Protein AF-A0A8S3FLD7-F1 (afdb_monomer_lite)

Organism: NCBI:txid392030

Structure (mmCIF, N/CA/C/O backbone):
data_AF-A0A8S3FLD7-F1
#
_entry.id   AF-A0A8S3FLD7-F1
#
loop_
_atom_site.group_PDB
_atom_site.id
_atom_site.type_symbol
_atom_site.label_atom_id
_atom_site.label_alt_id
_atom_site.label_comp_id
_atom_site.label_asym_id
_atom_site.label_entity_id
_atom_site.label_seq_id
_atom_site.pdbx_PDB_ins_code
_atom_site.Cartn_x
_atom_site.Cartn_y
_atom_site.Cartn_z
_atom_site.occupancy
_atom_site.B_iso_or_equiv
_atom_site.auth_seq_id
_atom_site.auth_comp_id
_atom_site.auth_asym_id
_atom_site.auth_atom_id
_atom_site.pdbx_PDB_model_num
ATOM 1 N N . MET A 1 1 ? 21.711 0.470 -13.600 1.00 83.75 1 MET A N 1
ATOM 2 C CA . MET A 1 1 ? 21.861 1.206 -12.320 1.00 83.75 1 MET A CA 1
ATOM 3 C C . MET A 1 1 ? 20.597 1.982 -11.942 1.00 83.75 1 MET A C 1
ATOM 5 O O . MET A 1 1 ? 20.071 1.710 -10.874 1.00 83.75 1 MET A O 1
ATOM 9 N N . LEU A 1 2 ? 20.084 2.918 -12.761 1.00 89.88 2 LEU A N 1
ATOM 10 C CA . LEU A 1 2 ? 18.838 3.647 -12.441 1.00 89.88 2 LEU A CA 1
ATOM 11 C C . LEU A 1 2 ? 17.586 2.752 -12.496 1.00 89.88 2 LEU A C 1
ATOM 13 O O . LEU A 1 2 ? 16.807 2.748 -11.549 1.00 89.88 2 LEU A O 1
ATOM 17 N N . GLU A 1 3 ? 17.418 1.981 -13.576 1.00 92.38 3 GLU A N 1
ATOM 18 C CA . GLU A 1 3 ? 16.302 1.032 -13.751 1.00 92.38 3 GLU A CA 1
ATOM 19 C C . GLU A 1 3 ? 16.219 0.052 -12.573 1.00 92.38 3 GLU A C 1
ATOM 21 O O . GLU A 1 3 ? 15.183 -0.035 -11.924 1.00 92.38 3 GLU A O 1
ATOM 26 N N . ASP A 1 4 ? 17.343 -0.573 -12.213 1.00 94.94 4 ASP A N 1
ATOM 27 C CA . ASP A 1 4 ? 17.418 -1.528 -11.098 1.00 94.94 4 ASP A CA 1
ATOM 28 C C . ASP A 1 4 ? 17.016 -0.893 -9.755 1.00 94.94 4 ASP A C 1
ATOM 30 O O . ASP A 1 4 ? 16.325 -1.504 -8.939 1.00 94.94 4 ASP A O 1
ATOM 34 N N . ARG A 1 5 ? 17.430 0.360 -9.513 1.00 95.38 5 ARG A N 1
ATOM 35 C CA . ARG A 1 5 ? 17.078 1.107 -8.295 1.00 95.38 5 ARG A CA 1
ATOM 36 C C . ARG A 1 5 ? 15.592 1.461 -8.263 1.00 95.38 5 ARG A C 1
ATOM 38 O O . ARG A 1 5 ? 14.969 1.340 -7.210 1.00 95.38 5 ARG A O 1
ATOM 45 N N . LEU A 1 6 ? 15.015 1.854 -9.398 1.00 95.44 6 LEU A N 1
ATOM 46 C CA . LEU A 1 6 ? 13.580 2.124 -9.517 1.00 95.44 6 LEU A CA 1
ATOM 47 C C . LEU A 1 6 ? 12.748 0.847 -9.368 1.00 95.44 6 LEU A C 1
ATOM 49 O O . LEU A 1 6 ? 11.708 0.867 -8.711 1.00 95.44 6 LEU A O 1
ATOM 53 N N . GLU A 1 7 ? 13.220 -0.280 -9.900 1.00 96.00 7 GLU A N 1
ATOM 54 C CA . GLU A 1 7 ? 12.567 -1.575 -9.723 1.00 96.00 7 GLU A CA 1
ATOM 55 C C . GLU A 1 7 ? 12.588 -2.005 -8.250 1.00 96.00 7 GLU A C 1
ATOM 57 O O . GLU A 1 7 ? 11.562 -2.422 -7.705 1.00 96.00 7 GLU A O 1
ATOM 62 N N . GLN A 1 8 ? 13.725 -1.834 -7.570 1.00 96.81 8 GLN A N 1
ATOM 63 C CA . GLN A 1 8 ? 13.837 -2.082 -6.134 1.00 96.81 8 GLN A CA 1
ATOM 64 C C . GLN A 1 8 ? 12.886 -1.184 -5.328 1.00 96.81 8 GLN A C 1
ATOM 66 O O . GLN A 1 8 ? 12.177 -1.675 -4.450 1.00 96.81 8 GLN A O 1
ATOM 71 N N . MET A 1 9 ? 12.807 0.108 -5.658 1.00 96.62 9 MET A N 1
ATOM 72 C CA . MET A 1 9 ? 11.874 1.045 -5.025 1.00 96.62 9 MET A CA 1
ATOM 73 C C . MET A 1 9 ? 10.411 0.634 -5.246 1.00 96.62 9 MET A C 1
ATOM 75 O O . MET A 1 9 ? 9.621 0.641 -4.301 1.00 96.62 9 MET A O 1
ATOM 79 N N . SER A 1 10 ? 10.051 0.217 -6.464 1.00 97.06 10 SER A N 1
ATOM 80 C CA . SER A 1 10 ? 8.706 -0.271 -6.786 1.00 97.06 10 SER A CA 1
ATOM 81 C C . SER A 1 10 ? 8.348 -1.524 -5.985 1.00 97.06 10 SER A C 1
ATOM 83 O O . SER A 1 10 ? 7.231 -1.624 -5.475 1.00 97.06 10 SER A O 1
ATOM 85 N N . LYS A 1 11 ? 9.288 -2.468 -5.834 1.00 97.38 11 LYS A N 1
ATOM 86 C CA . LYS A 1 11 ? 9.101 -3.682 -5.022 1.00 97.38 11 LYS A CA 1
ATOM 87 C C . LYS A 1 11 ? 8.881 -3.340 -3.549 1.00 97.38 11 LYS A C 1
ATOM 89 O O . LYS A 1 11 ? 7.919 -3.829 -2.958 1.00 97.38 11 LYS A O 1
ATOM 94 N N . SER A 1 12 ? 9.706 -2.460 -2.981 1.00 97.88 12 SER A N 1
ATOM 95 C CA . SER A 1 12 ? 9.559 -2.006 -1.592 1.00 97.88 12 SER A CA 1
ATOM 96 C C . SER A 1 12 ? 8.233 -1.278 -1.357 1.00 97.88 12 SER A C 1
ATOM 98 O O . SER A 1 12 ? 7.540 -1.570 -0.387 1.00 97.88 12 SER A O 1
ATOM 100 N N . CYS A 1 13 ? 7.827 -0.383 -2.264 1.00 98.12 13 CYS A N 1
ATOM 101 C CA . CYS A 1 13 ? 6.545 0.321 -2.177 1.00 98.12 13 CYS A CA 1
ATOM 102 C C . CYS A 1 13 ? 5.359 -0.657 -2.204 1.00 98.12 13 CYS A C 1
ATOM 104 O O . CYS A 1 13 ? 4.459 -0.575 -1.368 1.00 98.12 13 CYS A O 1
ATOM 106 N N . ASN A 1 14 ? 5.391 -1.638 -3.110 1.00 97.94 14 ASN A N 1
ATOM 107 C CA . ASN A 1 14 ? 4.368 -2.678 -3.184 1.00 97.94 14 ASN A CA 1
ATOM 108 C C . ASN A 1 14 ? 4.298 -3.521 -1.897 1.00 97.94 14 ASN A C 1
ATOM 110 O O . ASN A 1 14 ? 3.206 -3.828 -1.422 1.00 97.94 14 ASN A O 1
ATOM 114 N N . ALA A 1 15 ? 5.447 -3.862 -1.302 1.00 98.12 15 ALA A N 1
ATOM 115 C CA . ALA A 1 15 ? 5.496 -4.577 -0.028 1.00 98.12 15 ALA A CA 1
ATOM 116 C C . ALA A 1 15 ? 4.861 -3.766 1.113 1.00 98.12 15 ALA A C 1
ATOM 118 O O . ALA A 1 15 ? 4.030 -4.303 1.843 1.00 98.12 15 ALA A O 1
ATOM 119 N N . VAL A 1 16 ? 5.179 -2.469 1.219 1.00 97.81 16 VAL A N 1
ATOM 120 C CA . VAL A 1 16 ? 4.574 -1.558 2.209 1.00 97.81 16 VAL A CA 1
ATOM 121 C C . VAL A 1 16 ? 3.053 -1.515 2.066 1.00 97.81 16 VAL A C 1
ATOM 123 O O . VAL A 1 16 ? 2.348 -1.635 3.063 1.00 97.81 16 VAL A O 1
ATOM 126 N N . ILE A 1 17 ? 2.532 -1.405 0.839 1.00 98.19 17 ILE A N 1
ATOM 127 C CA . ILE A 1 17 ? 1.082 -1.388 0.587 1.00 98.19 17 ILE A CA 1
ATOM 128 C C . ILE A 1 17 ? 0.431 -2.706 1.014 1.00 98.19 17 ILE A C 1
ATOM 130 O O . ILE A 1 17 ? -0.622 -2.690 1.646 1.00 98.19 17 ILE A O 1
ATOM 134 N N . ASN A 1 18 ? 1.037 -3.848 0.683 1.00 97.56 18 ASN A N 1
ATOM 135 C CA . ASN A 1 18 ? 0.469 -5.154 1.020 1.00 97.56 18 ASN A CA 1
ATOM 136 C C . ASN A 1 18 ? 0.456 -5.397 2.532 1.00 97.56 18 ASN A C 1
ATOM 138 O O . ASN A 1 18 ? -0.571 -5.799 3.070 1.00 97.56 18 ASN A O 1
ATOM 142 N N . ILE A 1 19 ? 1.559 -5.086 3.220 1.00 98.19 19 ILE A N 1
ATOM 143 C CA . ILE A 1 19 ? 1.629 -5.148 4.686 1.00 98.19 19 ILE A CA 1
ATOM 144 C C . ILE A 1 19 ? 0.604 -4.188 5.299 1.00 98.19 19 ILE A C 1
ATOM 146 O O . ILE A 1 19 ? -0.115 -4.566 6.220 1.00 98.19 19 ILE A O 1
ATOM 150 N N . GLY A 1 20 ? 0.486 -2.977 4.752 1.00 97.94 20 GLY A N 1
ATOM 151 C CA . GLY A 1 20 ? -0.482 -1.975 5.183 1.00 97.94 20 GLY A CA 1
ATOM 152 C C . GLY A 1 20 ? -1.935 -2.430 5.058 1.00 97.94 20 GLY A C 1
ATOM 153 O O . GLY A 1 20 ? -2.722 -2.244 5.982 1.00 97.94 20 GLY A O 1
ATOM 154 N N . LYS A 1 21 ? -2.295 -3.096 3.956 1.00 97.25 21 LYS A N 1
ATOM 155 C CA . LYS A 1 21 ? -3.632 -3.687 3.774 1.00 97.25 21 LYS A CA 1
ATOM 156 C C . LYS A 1 21 ? -3.924 -4.760 4.820 1.00 97.25 21 LYS A C 1
ATOM 158 O O . LYS A 1 21 ? -4.999 -4.737 5.414 1.00 97.25 21 LYS A O 1
ATOM 163 N N . THR A 1 22 ? -2.973 -5.658 5.080 1.00 98.25 22 THR A N 1
ATOM 164 C CA . THR A 1 22 ? -3.108 -6.663 6.145 1.00 98.25 22 THR A CA 1
ATOM 165 C C . THR A 1 22 ? -3.248 -5.998 7.514 1.00 98.25 22 THR A C 1
ATOM 167 O O . THR A 1 22 ? -4.127 -6.367 8.285 1.00 98.25 22 THR A O 1
ATOM 170 N N . PHE A 1 23 ? -2.448 -4.968 7.799 1.00 98.12 23 PHE A N 1
ATOM 171 C CA . PHE A 1 23 ? -2.563 -4.186 9.029 1.00 98.12 23 PHE A CA 1
ATOM 172 C C . PHE A 1 23 ? -3.968 -3.591 9.193 1.00 98.12 23 PHE A C 1
ATOM 174 O O . PHE A 1 23 ? -4.568 -3.766 10.246 1.00 98.12 23 PHE A O 1
ATOM 181 N N . VAL A 1 24 ? -4.530 -2.957 8.157 1.00 98.19 24 VAL A N 1
ATOM 182 C CA . VAL A 1 24 ? -5.889 -2.386 8.203 1.00 98.19 24 VAL A CA 1
ATOM 183 C C . VAL A 1 24 ? -6.948 -3.458 8.485 1.00 98.19 24 VAL A C 1
ATOM 185 O O . VAL A 1 24 ? -7.883 -3.194 9.243 1.00 98.19 24 VAL A O 1
ATOM 188 N N . GLN A 1 25 ? -6.798 -4.663 7.924 1.00 98.00 25 GLN A N 1
ATOM 189 C CA . GLN A 1 25 ? -7.700 -5.793 8.181 1.00 98.00 25 GLN A CA 1
ATOM 190 C C . GLN A 1 25 ? -7.6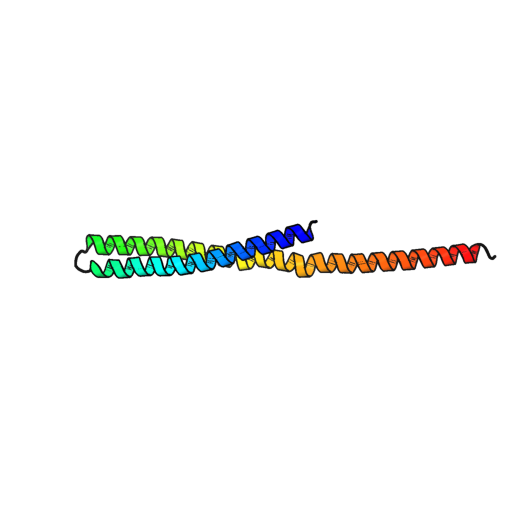17 -6.283 9.631 1.00 98.00 25 GLN A C 1
ATOM 192 O O . GLN A 1 25 ? -8.650 -6.486 10.269 1.00 98.00 25 GLN A O 1
ATOM 197 N N . GLU A 1 26 ? -6.411 -6.449 10.177 1.00 98.50 26 GLU A N 1
ATOM 198 C CA . GLU A 1 26 ? -6.233 -6.835 11.583 1.00 98.50 26 GLU A CA 1
ATOM 199 C C . GLU A 1 26 ? -6.719 -5.735 12.535 1.00 98.50 26 GLU A C 1
ATOM 201 O O . GLU A 1 26 ? -7.395 -6.017 13.525 1.00 98.50 26 GLU A O 1
ATOM 206 N N . PHE A 1 27 ? -6.483 -4.469 12.190 1.00 98.00 27 PHE A N 1
ATOM 207 C CA . PHE A 1 27 ? -6.986 -3.324 12.942 1.00 98.00 27 PHE A CA 1
ATOM 208 C C . PHE A 1 27 ? -8.522 -3.284 12.958 1.00 98.00 27 PHE A C 1
ATOM 210 O O . PHE A 1 27 ? -9.121 -2.958 13.980 1.00 98.00 27 PHE A O 1
ATOM 217 N N . GLN A 1 28 ? -9.179 -3.698 11.866 1.00 97.81 28 GLN A N 1
ATOM 218 C CA . GLN A 1 28 ? -10.638 -3.839 11.817 1.00 97.81 28 GLN A CA 1
ATOM 219 C C . GLN A 1 28 ? -11.150 -4.889 12.805 1.00 97.81 28 GLN A C 1
ATOM 221 O O . GLN A 1 28 ? -12.160 -4.682 13.476 1.00 97.81 28 GLN A O 1
ATOM 226 N N . LYS A 1 29 ? -10.464 -6.036 12.888 1.00 98.31 29 LYS A N 1
ATOM 227 C CA . LYS A 1 29 ? -10.816 -7.103 13.835 1.00 98.31 29 LYS A CA 1
ATOM 228 C C . LYS A 1 29 ? -10.628 -6.630 15.273 1.00 98.31 29 LYS A C 1
ATOM 230 O O . LYS A 1 29 ? -11.487 -6.886 16.111 1.00 98.31 29 LYS A O 1
ATOM 235 N N . PHE A 1 30 ? -9.549 -5.896 15.538 1.00 98.00 30 PHE A N 1
ATOM 236 C CA . PHE A 1 30 ? -9.317 -5.273 16.836 1.00 98.00 30 PHE A CA 1
ATOM 237 C C . PHE A 1 30 ? -10.439 -4.291 17.203 1.00 98.00 30 PHE A C 1
ATOM 239 O O . PHE A 1 30 ? -11.029 -4.423 18.273 1.00 98.00 30 PHE A O 1
ATOM 246 N N . LEU A 1 31 ? -10.819 -3.385 16.298 1.00 98.25 31 LEU A N 1
ATOM 247 C CA . LEU A 1 31 ? -11.958 -2.479 16.488 1.00 98.25 31 LEU A CA 1
ATOM 248 C C . LEU A 1 31 ? -13.251 -3.221 16.816 1.00 98.25 31 LEU A C 1
ATOM 250 O O . LEU A 1 31 ? -13.952 -2.862 17.759 1.00 98.25 31 LEU A O 1
ATOM 254 N N . LYS A 1 32 ? -13.543 -4.293 16.074 1.00 98.00 32 LYS A N 1
ATOM 255 C CA . LYS A 1 32 ? -14.704 -5.137 16.354 1.00 98.00 32 LYS A CA 1
ATOM 256 C C . LYS A 1 32 ? -14.654 -5.711 17.771 1.00 98.00 32 LYS A C 1
ATOM 258 O O . LYS A 1 32 ? -15.655 -5.639 18.471 1.00 98.00 32 LYS A O 1
ATOM 263 N N . SER A 1 33 ? -13.494 -6.188 18.223 1.00 98.38 33 SER A N 1
ATOM 264 C CA . SER A 1 33 ? -13.346 -6.720 19.583 1.00 98.38 33 SER A CA 1
ATOM 265 C C . SER A 1 33 ? -13.609 -5.673 20.673 1.00 98.38 33 SER A C 1
ATOM 267 O O . SER A 1 33 ? -14.174 -6.008 21.709 1.00 98.38 33 SER A O 1
ATOM 269 N N . ILE A 1 34 ? -13.276 -4.397 20.431 1.00 97.88 34 ILE A N 1
ATOM 270 C CA . ILE A 1 34 ? -13.605 -3.301 21.357 1.00 97.88 34 ILE A CA 1
ATOM 271 C C . ILE A 1 34 ? -15.121 -3.155 21.476 1.00 97.88 34 ILE A C 1
ATOM 273 O O . ILE A 1 34 ? -15.638 -3.024 22.584 1.00 97.88 34 ILE A O 1
ATOM 277 N N . TYR A 1 35 ? -15.835 -3.199 20.349 1.00 98.00 35 TYR A N 1
ATOM 278 C CA . TYR A 1 35 ? -17.292 -3.130 20.355 1.00 98.00 35 TYR A CA 1
ATOM 279 C C . TYR A 1 35 ? -17.926 -4.367 20.995 1.00 98.00 35 TYR A C 1
ATOM 281 O O . TYR A 1 35 ? -18.842 -4.211 21.792 1.00 98.00 35 TYR A O 1
ATOM 289 N N . ASP A 1 36 ? -17.402 -5.566 20.740 1.00 98.19 36 ASP A N 1
ATOM 290 C CA . ASP A 1 36 ? -17.888 -6.792 21.381 1.00 98.19 36 ASP A CA 1
ATOM 291 C C . ASP A 1 36 ? -17.714 -6.725 22.915 1.00 98.19 36 ASP A C 1
ATOM 293 O O . ASP A 1 36 ? -18.626 -7.075 23.661 1.00 98.19 36 ASP A O 1
ATOM 297 N N . VAL A 1 37 ? -16.576 -6.210 23.405 1.00 98.00 37 VAL A N 1
ATOM 298 C CA . VAL A 1 37 ? -16.342 -5.988 24.845 1.00 98.00 37 VAL A CA 1
ATOM 299 C C . VAL A 1 37 ? -17.258 -4.901 25.397 1.00 98.00 37 VAL A C 1
ATOM 301 O O . VAL A 1 37 ? -17.784 -5.063 26.495 1.00 98.00 37 VAL A O 1
ATOM 304 N N . ARG A 1 38 ? -17.486 -3.812 24.654 1.00 98.00 38 ARG A N 1
ATOM 305 C CA . ARG A 1 38 ? -18.406 -2.736 25.051 1.00 98.00 38 ARG A CA 1
ATOM 306 C C . ARG A 1 38 ? -19.791 -3.281 25.392 1.00 98.00 38 ARG A C 1
ATOM 308 O O . ARG A 1 38 ? -20.355 -2.870 26.403 1.00 98.00 38 ARG A O 1
ATOM 315 N N . GLU A 1 39 ? -20.317 -4.209 24.594 1.00 97.88 39 GLU A N 1
ATOM 316 C CA . GLU A 1 39 ? -21.644 -4.795 24.824 1.00 97.88 39 GLU A CA 1
ATOM 317 C C . GLU A 1 39 ? -21.750 -5.542 26.165 1.00 97.88 39 GLU A C 1
ATOM 319 O O . GLU A 1 39 ? -22.824 -5.577 26.764 1.00 97.88 39 GLU A O 1
ATOM 324 N N . LEU A 1 40 ? -20.640 -6.065 26.702 1.00 98.00 40 LEU A N 1
ATOM 325 C CA . LEU A 1 40 ? -20.616 -6.697 28.030 1.00 98.00 40 LEU A CA 1
ATOM 326 C C . LEU A 1 40 ? -20.879 -5.699 29.170 1.00 98.00 40 LEU A C 1
ATOM 328 O O . LEU A 1 40 ? -21.252 -6.104 30.269 1.00 98.00 40 LEU A O 1
ATOM 332 N N . PHE A 1 41 ? -20.715 -4.401 28.908 1.00 97.44 41 PHE A N 1
ATOM 333 C CA . PHE A 1 41 ? -20.922 -3.316 29.864 1.00 97.44 41 PHE A CA 1
ATOM 334 C C . PHE A 1 41 ? -22.219 -2.543 29.606 1.00 97.44 41 PHE A C 1
ATOM 336 O O . PHE A 1 41 ? -22.346 -1.412 30.058 1.00 97.44 41 PHE A O 1
ATOM 343 N N . ALA A 1 42 ? -23.210 -3.121 28.918 1.00 95.69 42 ALA A N 1
ATOM 344 C CA . ALA A 1 42 ? -24.470 -2.432 28.606 1.00 95.69 42 ALA A CA 1
ATOM 345 C C . ALA A 1 42 ? -25.202 -1.844 29.836 1.00 95.69 42 ALA A C 1
ATOM 347 O O . ALA A 1 42 ? -25.932 -0.865 29.705 1.00 95.69 42 ALA A O 1
ATOM 348 N N . SER A 1 43 ? -25.007 -2.416 31.031 1.00 97.44 43 SER A N 1
ATOM 349 C CA . SER A 1 43 ? -25.567 -1.901 32.294 1.00 97.44 43 SER A CA 1
ATOM 350 C C . SER A 1 43 ? -24.662 -0.902 33.034 1.00 97.44 43 SER A C 1
ATOM 352 O O . SER A 1 43 ? -25.122 -0.265 33.978 1.00 97.44 43 SER A O 1
ATOM 354 N N . ASP A 1 44 ? -23.399 -0.754 32.626 1.00 98.00 44 ASP A N 1
ATOM 355 C CA . ASP A 1 44 ? -22.448 0.234 33.147 1.00 98.00 44 ASP A CA 1
ATOM 356 C C . ASP A 1 44 ? -22.248 1.342 32.106 1.00 98.00 44 ASP A C 1
ATOM 358 O O . ASP A 1 44 ? -21.399 1.270 31.214 1.00 98.00 44 ASP A O 1
ATOM 362 N N . GLU A 1 45 ? -23.053 2.395 32.234 1.00 97.31 45 GLU A N 1
ATOM 363 C CA . GLU A 1 45 ? -23.099 3.506 31.285 1.00 97.31 45 GLU A CA 1
ATOM 364 C C . GLU A 1 45 ? -21.740 4.206 31.102 1.00 97.31 45 GLU A C 1
ATOM 366 O O . GLU A 1 45 ? -21.405 4.630 29.991 1.00 97.31 45 GLU A O 1
ATOM 371 N N . VAL A 1 46 ? -20.942 4.325 32.169 1.00 98.06 46 VAL A N 1
ATOM 372 C CA . VAL A 1 46 ? -19.648 5.022 32.124 1.00 98.06 46 VAL A CA 1
ATOM 373 C C . VAL A 1 46 ? -18.644 4.206 31.318 1.00 98.06 46 VAL A C 1
ATOM 375 O O . VAL A 1 46 ? -17.992 4.742 30.412 1.00 98.06 46 VAL A O 1
ATOM 378 N N . THR A 1 47 ? -18.547 2.907 31.602 1.00 97.62 47 THR A N 1
ATOM 379 C CA . THR A 1 47 ? -17.636 2.013 30.879 1.00 97.62 47 THR A CA 1
ATOM 380 C C . THR A 1 47 ? -18.077 1.832 29.428 1.00 97.62 47 THR A C 1
ATOM 382 O O . THR A 1 47 ? -17.251 1.949 28.518 1.00 97.62 47 THR A O 1
ATOM 385 N N . PHE A 1 48 ? -19.381 1.657 29.185 1.00 98.38 48 PHE A N 1
ATOM 386 C CA . PHE A 1 48 ? -19.945 1.540 27.840 1.00 98.38 48 PHE A CA 1
ATOM 387 C C . PHE A 1 48 ? -19.603 2.753 26.965 1.00 98.38 48 PHE A C 1
ATOM 389 O O . PHE A 1 48 ? -19.066 2.602 25.864 1.00 98.38 48 PHE A O 1
ATOM 396 N N . LYS A 1 49 ? -19.864 3.974 27.457 1.00 98.06 49 LYS A N 1
ATOM 397 C CA . LYS A 1 49 ? -19.574 5.210 26.710 1.00 98.06 49 LYS A CA 1
ATOM 398 C C . LYS A 1 49 ? -18.079 5.407 26.472 1.00 98.06 49 LYS A C 1
ATOM 400 O O . LYS A 1 49 ? -17.693 5.866 25.398 1.00 98.06 49 LYS A O 1
ATOM 405 N N . SER A 1 50 ? -17.237 5.043 27.437 1.00 97.88 50 SER A N 1
ATOM 406 C CA . SER A 1 50 ? -15.779 5.148 27.296 1.00 97.88 50 SER A CA 1
ATOM 407 C C . SER A 1 50 ? -15.252 4.230 26.188 1.00 97.88 50 SER A C 1
ATOM 409 O O . SER A 1 50 ? -14.505 4.680 25.319 1.00 97.88 50 SER A O 1
ATOM 411 N N . LEU A 1 51 ? -15.702 2.971 26.156 1.00 98.06 51 LEU A N 1
ATOM 412 C CA . LEU A 1 51 ? -15.339 2.012 25.107 1.00 98.06 51 LEU A CA 1
ATOM 413 C C . LEU A 1 51 ? -15.912 2.395 23.735 1.00 98.06 51 LEU A C 1
ATOM 415 O O . LEU A 1 51 ? -15.217 2.251 22.730 1.00 98.06 51 LEU A O 1
ATOM 419 N N . ALA A 1 52 ? -17.138 2.930 23.679 1.00 97.69 52 ALA A N 1
ATOM 420 C CA . ALA A 1 52 ? -17.708 3.462 22.439 1.00 97.69 52 ALA A CA 1
ATOM 421 C C . ALA A 1 52 ? -16.818 4.561 21.845 1.00 97.69 52 ALA A C 1
ATOM 423 O O . ALA A 1 52 ? -16.443 4.486 20.676 1.00 97.69 52 ALA A O 1
ATOM 424 N N . LYS A 1 53 ? -16.410 5.518 22.683 1.00 98.12 53 LYS A N 1
ATOM 425 C CA . LYS A 1 53 ? -15.551 6.636 22.292 1.00 98.12 53 LYS A CA 1
ATOM 426 C C . LYS A 1 53 ? -14.154 6.179 21.860 1.00 98.12 53 LYS A C 1
ATOM 428 O O . LYS A 1 53 ? -13.598 6.716 20.907 1.00 98.12 53 LYS A O 1
ATOM 433 N N . PHE A 1 54 ? -13.589 5.158 22.510 1.00 96.69 54 PHE A N 1
ATOM 434 C CA . PHE A 1 54 ? -12.350 4.527 22.040 1.00 96.69 54 PHE A CA 1
ATOM 435 C C . PHE A 1 54 ? -12.513 3.895 20.656 1.00 96.69 54 PHE A C 1
ATOM 437 O O . PHE A 1 54 ? -11.658 4.102 19.796 1.00 9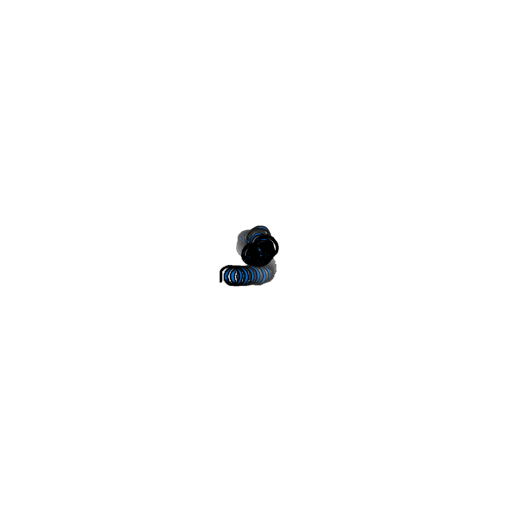6.69 54 PHE A O 1
ATOM 444 N N . GLY A 1 55 ? -13.608 3.166 20.425 1.00 98.06 55 GLY A N 1
ATOM 445 C CA . GLY A 1 55 ? -13.921 2.588 19.119 1.00 98.06 55 GLY A CA 1
ATOM 446 C C . GLY A 1 55 ? -14.056 3.650 18.025 1.00 98.06 55 GLY A C 1
ATOM 447 O O . GLY A 1 55 ? -13.479 3.487 16.955 1.00 98.06 55 GLY A O 1
ATOM 448 N N . GLU A 1 56 ? -14.741 4.761 18.309 1.00 98.12 56 GLU A N 1
ATOM 449 C CA . GLU A 1 56 ? -14.882 5.898 17.386 1.00 98.12 56 GLU A CA 1
ATOM 450 C C . GLU A 1 56 ? -13.519 6.477 16.980 1.00 98.12 56 GLU A C 1
ATOM 452 O O . GLU A 1 56 ? -13.199 6.512 15.790 1.00 98.12 56 GLU A O 1
ATOM 457 N N . TYR A 1 57 ? -12.665 6.831 17.949 1.00 98.00 57 TYR A N 1
ATOM 458 C CA . TYR A 1 57 ? -11.331 7.369 17.657 1.00 98.00 57 TYR A CA 1
ATOM 459 C C . TYR A 1 57 ? -10.458 6.401 16.861 1.00 98.00 57 TYR A C 1
ATOM 461 O O . TYR A 1 57 ? -9.759 6.790 15.924 1.00 98.00 57 TYR A O 1
ATOM 469 N N . LEU A 1 58 ? -10.483 5.120 17.220 1.00 97.81 58 LEU A N 1
ATOM 470 C CA . LEU A 1 58 ? -9.701 4.114 16.514 1.00 97.81 58 LEU A CA 1
ATOM 471 C C . LEU A 1 58 ? -10.267 3.855 15.108 1.00 97.81 58 LEU A C 1
ATOM 473 O O . LEU A 1 58 ? -9.495 3.597 14.187 1.00 97.81 58 LEU A O 1
ATOM 477 N N . SER A 1 59 ? -11.580 3.979 14.905 1.00 98.06 59 SER A N 1
ATOM 478 C CA . SER A 1 59 ? -12.205 3.864 13.584 1.00 98.06 59 SER A CA 1
ATOM 479 C C . SER A 1 59 ? -11.750 4.990 12.655 1.00 98.06 59 SER A C 1
ATOM 481 O O . SER A 1 59 ? -11.460 4.741 11.483 1.00 98.06 59 SER A O 1
ATOM 483 N N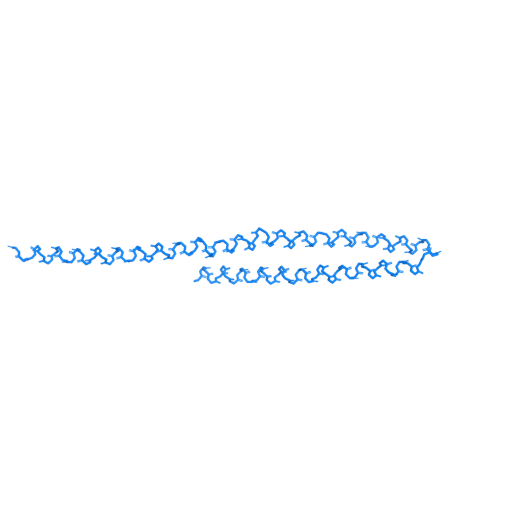 . GLU A 1 60 ? -11.618 6.217 13.166 1.00 98.06 60 GLU A N 1
ATOM 484 C CA . GLU A 1 60 ? -11.043 7.336 12.408 1.00 98.06 60 GLU A CA 1
ATOM 485 C C . GLU A 1 60 ? -9.582 7.061 12.026 1.00 98.06 60 GLU A C 1
ATOM 487 O O . GLU A 1 60 ? -9.195 7.218 10.866 1.00 98.06 60 GLU A O 1
ATOM 492 N N . ILE A 1 61 ? -8.776 6.566 12.971 1.00 97.88 61 ILE A N 1
ATOM 493 C CA . ILE A 1 61 ? -7.376 6.192 12.721 1.00 97.88 61 ILE A CA 1
ATOM 494 C C . ILE A 1 61 ? -7.278 5.095 11.651 1.00 97.88 61 ILE A C 1
ATOM 496 O O . ILE A 1 61 ? -6.445 5.180 10.745 1.00 97.88 61 ILE A O 1
ATOM 500 N N . GLN A 1 62 ? -8.141 4.080 11.710 1.00 97.81 62 GLN A N 1
ATOM 501 C CA . GLN A 1 62 ? -8.183 3.024 10.703 1.00 97.81 62 GLN A CA 1
ATOM 502 C C . GLN A 1 62 ? -8.493 3.587 9.310 1.00 97.81 62 GLN A C 1
ATOM 504 O O . GLN A 1 62 ? -7.840 3.209 8.332 1.00 97.81 62 GLN A O 1
ATOM 509 N N . ALA A 1 63 ? -9.459 4.505 9.213 1.00 97.81 63 ALA A N 1
ATOM 510 C CA . ALA A 1 63 ? -9.821 5.149 7.955 1.00 97.81 63 ALA A CA 1
ATOM 511 C C . ALA A 1 63 ? -8.648 5.955 7.368 1.00 97.81 63 ALA A C 1
ATOM 513 O O . ALA A 1 63 ? -8.395 5.880 6.162 1.00 97.81 63 ALA A O 1
ATOM 514 N N . LEU A 1 64 ? -7.879 6.652 8.215 1.00 98.31 64 LEU A N 1
ATOM 515 C CA . LEU A 1 64 ? -6.662 7.357 7.800 1.00 98.31 64 LEU A CA 1
ATOM 516 C C . LEU A 1 64 ? -5.618 6.398 7.216 1.00 98.31 64 LEU A C 1
ATOM 518 O O . LEU A 1 64 ? -5.092 6.660 6.134 1.00 98.31 64 LEU A O 1
ATOM 522 N N . PHE A 1 65 ? -5.351 5.266 7.877 1.00 98.00 65 PHE A N 1
ATOM 523 C CA . PHE A 1 65 ? -4.426 4.259 7.348 1.00 98.00 65 PHE A CA 1
ATOM 524 C C . PHE A 1 65 ? -4.916 3.650 6.033 1.00 98.00 65 PHE A C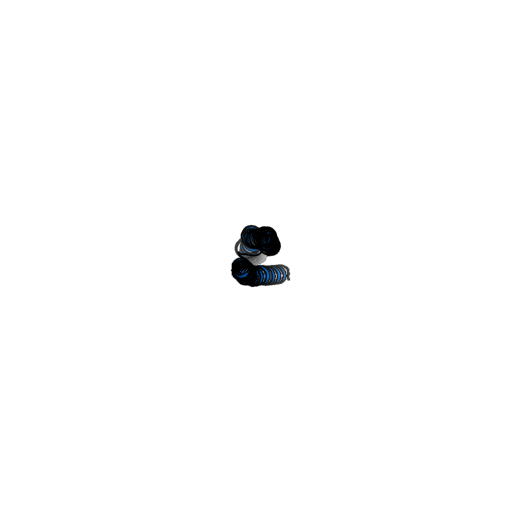 1
ATOM 526 O O . PHE A 1 65 ? -4.131 3.504 5.095 1.00 98.00 65 PHE A O 1
ATOM 533 N N . SER A 1 66 ? -6.208 3.334 5.931 1.00 97.81 66 SER A N 1
ATOM 534 C CA . SER A 1 66 ? -6.794 2.802 4.697 1.00 97.81 66 SER A CA 1
ATOM 535 C C . SER A 1 66 ? -6.609 3.775 3.528 1.00 97.81 66 SER A C 1
ATOM 537 O O . SER A 1 66 ? -6.106 3.385 2.473 1.00 97.81 66 SER A O 1
ATOM 539 N N . SER A 1 67 ? -6.932 5.055 3.741 1.00 97.94 67 SER A N 1
ATOM 540 C CA . SER A 1 67 ? -6.760 6.113 2.739 1.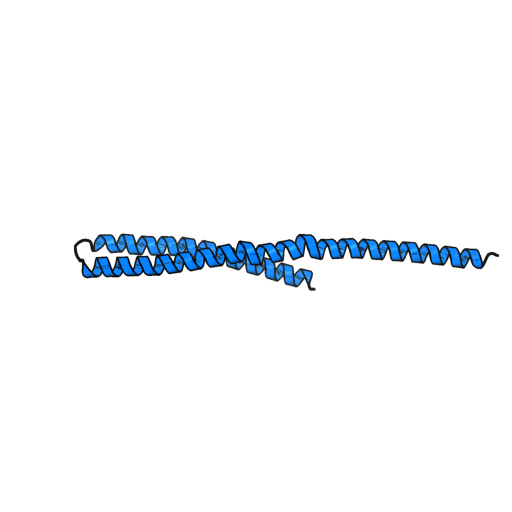00 97.94 67 SER A CA 1
ATOM 541 C C . SER A 1 67 ? -5.290 6.313 2.364 1.00 97.94 67 SER A C 1
ATOM 543 O O . SER A 1 67 ? -4.956 6.396 1.182 1.00 97.94 67 SER A O 1
ATOM 545 N N . LEU A 1 68 ? -4.381 6.305 3.344 1.00 98.06 68 LEU A N 1
ATOM 546 C CA . LEU A 1 68 ? -2.941 6.417 3.109 1.00 98.06 68 LEU A CA 1
ATOM 547 C C . LEU A 1 68 ? -2.425 5.307 2.181 1.00 98.06 68 LEU A C 1
ATOM 549 O O . LEU A 1 68 ? -1.716 5.587 1.209 1.00 98.06 68 LEU A O 1
ATOM 553 N N . PHE A 1 69 ? -2.771 4.047 2.458 1.00 98.00 69 PHE A N 1
ATOM 554 C CA . PHE A 1 69 ? -2.302 2.921 1.647 1.00 98.00 69 PHE A CA 1
ATOM 555 C C . PHE A 1 69 ? -2.942 2.897 0.257 1.00 98.00 69 PHE A C 1
ATOM 557 O O . PHE A 1 69 ? -2.264 2.569 -0.721 1.00 98.00 69 PHE A O 1
ATOM 564 N N . GLU A 1 70 ? -4.210 3.291 0.141 1.00 96.94 70 GLU A N 1
ATOM 565 C CA . GLU A 1 70 ? -4.876 3.451 -1.150 1.00 96.94 70 GLU A CA 1
ATOM 566 C C . GLU A 1 70 ? -4.211 4.543 -1.994 1.00 96.94 70 GLU A C 1
ATOM 568 O O . GLU A 1 70 ? -3.840 4.298 -3.145 1.00 96.94 70 GLU A O 1
ATOM 573 N N . GLN A 1 71 ? -3.982 5.725 -1.418 1.00 96.94 71 GLN A N 1
ATOM 574 C CA . GLN A 1 71 ? -3.305 6.826 -2.101 1.00 96.94 71 GLN A CA 1
ATOM 575 C C . GLN A 1 71 ? -1.885 6.439 -2.508 1.00 96.94 71 GLN A C 1
ATOM 577 O O . GLN A 1 71 ? -1.491 6.692 -3.646 1.00 96.94 71 GLN A O 1
ATOM 582 N N . THR A 1 72 ? -1.133 5.762 -1.638 1.00 97.62 72 THR A N 1
ATOM 583 C CA . THR A 1 72 ? 0.216 5.264 -1.955 1.00 97.62 72 THR A CA 1
ATOM 584 C C . THR A 1 72 ? 0.190 4.290 -3.139 1.00 97.62 72 THR A C 1
ATOM 586 O O . THR A 1 72 ? 1.032 4.372 -4.036 1.00 97.62 72 THR A O 1
ATOM 589 N N . SER A 1 73 ? -0.808 3.402 -3.199 1.00 97.19 73 SER A N 1
ATOM 590 C CA . SER A 1 73 ? -0.986 2.471 -4.319 1.00 97.19 73 SER A CA 1
ATOM 591 C C . SER A 1 73 ? -1.353 3.188 -5.619 1.00 97.19 73 SER A C 1
ATOM 593 O O . SER A 1 73 ? -0.757 2.935 -6.670 1.00 97.19 73 SER A O 1
ATOM 595 N N . ASN A 1 74 ? -2.299 4.123 -5.550 1.00 96.19 74 ASN A N 1
ATOM 596 C CA . ASN A 1 74 ? -2.846 4.796 -6.721 1.00 96.19 74 ASN A CA 1
ATOM 597 C C . ASN A 1 74 ? -1.942 5.894 -7.286 1.00 96.19 74 ASN A C 1
ATOM 599 O O . ASN A 1 74 ? -2.024 6.159 -8.484 1.00 96.19 74 ASN A O 1
ATOM 603 N N . SER A 1 75 ? -1.074 6.490 -6.469 1.00 96.12 75 SER A N 1
ATOM 604 C CA . SER A 1 75 ? -0.150 7.545 -6.891 1.00 96.12 75 SER A CA 1
ATOM 605 C C . SER A 1 75 ? 1.271 7.010 -7.067 1.00 96.12 75 SER A C 1
ATOM 607 O O . SER A 1 75 ? 1.743 6.870 -8.197 1.00 96.12 75 SER A O 1
ATOM 609 N N . VAL A 1 76 ? 1.946 6.663 -5.970 1.00 96.06 76 VAL A N 1
ATOM 610 C CA . VAL A 1 76 ? 3.374 6.327 -5.946 1.00 96.06 76 VAL A CA 1
ATOM 611 C C . VAL A 1 76 ? 3.646 5.052 -6.732 1.00 96.06 76 VAL A C 1
ATOM 613 O O . VAL A 1 76 ? 4.399 5.084 -7.706 1.00 96.06 76 VAL A O 1
ATOM 616 N N . LEU A 1 77 ? 3.000 3.938 -6.373 1.00 96.81 77 LEU A N 1
ATOM 617 C CA . LEU A 1 77 ? 3.254 2.654 -7.032 1.00 96.81 77 LEU A CA 1
ATOM 618 C C . LEU A 1 77 ? 2.878 2.695 -8.520 1.00 96.81 77 LEU A C 1
ATOM 620 O O . LEU A 1 77 ? 3.620 2.184 -9.363 1.00 96.81 77 LEU A O 1
ATOM 624 N N . ARG A 1 78 ? 1.752 3.339 -8.855 1.00 96.56 78 ARG A N 1
ATOM 625 C CA . ARG A 1 78 ? 1.311 3.526 -10.244 1.00 96.56 78 ARG A CA 1
ATOM 626 C C . ARG A 1 78 ? 2.330 4.325 -11.055 1.00 96.56 78 ARG A C 1
ATOM 628 O O . ARG A 1 78 ? 2.678 3.917 -12.161 1.00 96.56 78 ARG A O 1
ATOM 635 N N . THR A 1 79 ? 2.841 5.420 -10.495 1.00 96.88 79 THR A N 1
ATOM 636 C CA . THR A 1 79 ? 3.841 6.273 -11.153 1.00 96.88 79 THR A CA 1
ATOM 637 C C . THR A 1 79 ? 5.148 5.520 -11.381 1.00 96.88 79 THR A C 1
ATOM 639 O O . THR A 1 79 ? 5.660 5.539 -12.499 1.00 96.88 79 THR A O 1
ATOM 642 N N . LEU A 1 80 ? 5.646 4.797 -10.371 1.00 96.56 80 LEU A N 1
ATOM 643 C CA . LEU A 1 80 ? 6.848 3.963 -10.494 1.00 96.56 80 LEU A CA 1
ATOM 644 C C . LEU A 1 80 ? 6.674 2.881 -11.565 1.00 96.56 80 LEU A C 1
ATOM 646 O O . LEU A 1 80 ? 7.545 2.688 -12.413 1.00 96.56 80 LEU A O 1
ATOM 650 N N . THR A 1 81 ? 5.518 2.214 -11.568 1.00 94.94 81 THR A N 1
ATOM 651 C CA . THR A 1 81 ? 5.197 1.168 -12.547 1.00 94.94 81 THR A CA 1
ATOM 652 C C . THR A 1 81 ? 5.172 1.724 -13.969 1.00 94.94 81 THR A C 1
ATOM 654 O O . THR A 1 81 ? 5.727 1.100 -14.872 1.00 94.94 81 THR A O 1
ATOM 657 N N . ARG A 1 82 ? 4.562 2.899 -14.172 1.00 96.44 82 ARG A N 1
ATOM 658 C CA . ARG A 1 82 ? 4.534 3.586 -15.469 1.00 96.44 82 ARG A CA 1
ATOM 659 C C . ARG A 1 82 ? 5.944 3.947 -15.936 1.00 96.44 82 ARG A C 1
ATOM 661 O O . ARG A 1 82 ? 6.319 3.597 -17.047 1.00 96.44 82 ARG A O 1
ATOM 668 N N . MET A 1 83 ? 6.744 4.564 -15.067 1.00 95.88 83 MET A N 1
ATOM 669 C CA . MET A 1 83 ? 8.112 4.978 -15.395 1.00 95.88 83 MET A CA 1
ATOM 670 C C . MET A 1 83 ? 8.987 3.795 -15.838 1.00 95.88 83 MET A C 1
ATOM 672 O O . MET A 1 83 ? 9.739 3.898 -16.804 1.00 95.88 83 MET A O 1
ATOM 676 N N . LEU A 1 84 ? 8.854 2.643 -15.172 1.00 95.75 84 LEU A N 1
ATOM 677 C CA . LEU A 1 84 ? 9.567 1.416 -15.540 1.00 95.75 84 LEU A CA 1
ATOM 678 C C . LEU A 1 84 ? 9.069 0.822 -16.865 1.00 95.75 84 LEU A C 1
ATOM 680 O O . LEU A 1 84 ? 9.871 0.464 -17.727 1.00 95.75 84 LEU A O 1
ATOM 684 N N . LYS A 1 85 ? 7.747 0.689 -17.031 1.00 94.88 85 LYS A N 1
ATOM 685 C CA . LYS A 1 85 ? 7.158 -0.047 -18.162 1.00 94.88 85 LYS A CA 1
ATOM 686 C C . LYS A 1 85 ? 7.081 0.752 -19.455 1.00 94.88 85 LYS A C 1
ATOM 688 O O . LYS A 1 85 ? 7.121 0.146 -20.525 1.00 94.88 85 LYS A O 1
ATOM 693 N N . GLU A 1 86 ? 6.940 2.065 -19.355 1.00 95.38 86 GLU A N 1
ATOM 694 C CA . GLU A 1 86 ? 6.728 2.952 -20.495 1.00 95.38 86 GLU A CA 1
ATOM 695 C C . GLU A 1 86 ? 7.985 3.775 -20.758 1.00 95.38 86 GLU A C 1
ATOM 697 O O . GLU A 1 86 ? 8.624 3.588 -21.792 1.00 95.38 86 GLU A O 1
ATOM 702 N N . ASP A 1 87 ? 8.388 4.623 -19.809 1.00 95.62 87 ASP A N 1
ATOM 703 C CA . ASP A 1 87 ? 9.437 5.619 -20.047 1.00 95.62 87 ASP A CA 1
ATOM 704 C C . ASP A 1 87 ? 10.810 4.964 -20.252 1.00 95.62 87 ASP A C 1
ATOM 706 O O . ASP A 1 87 ? 11.445 5.145 -21.294 1.00 95.62 87 ASP A O 1
ATOM 710 N N . ILE A 1 88 ? 11.257 4.141 -19.298 1.00 95.06 88 ILE A N 1
ATOM 711 C CA . ILE A 1 88 ? 12.566 3.470 -19.370 1.00 95.06 88 ILE A CA 1
ATOM 712 C C . ILE A 1 88 ? 12.618 2.494 -20.541 1.00 95.06 88 ILE A C 1
ATOM 714 O O . ILE A 1 88 ? 13.611 2.445 -21.271 1.00 95.06 88 ILE A O 1
ATOM 718 N N . ARG A 1 89 ? 11.538 1.737 -20.755 1.00 94.00 89 ARG A N 1
ATOM 719 C CA . ARG A 1 89 ? 11.446 0.811 -21.883 1.00 94.00 89 ARG A CA 1
ATOM 720 C C . ARG A 1 89 ? 11.583 1.547 -23.216 1.00 94.00 89 ARG A C 1
ATOM 722 O O . ARG A 1 89 ? 12.383 1.134 -24.051 1.00 94.00 89 ARG A O 1
ATOM 729 N N . LYS A 1 90 ? 10.873 2.665 -23.388 1.00 96.12 90 LYS A N 1
ATOM 730 C CA . LYS A 1 90 ? 10.940 3.490 -24.599 1.00 96.12 90 LYS A CA 1
ATOM 731 C C . LYS A 1 90 ? 12.342 4.045 -24.836 1.00 96.12 90 LYS A C 1
ATOM 733 O O . LYS A 1 90 ? 12.820 3.984 -25.965 1.00 96.12 90 LYS A O 1
ATOM 738 N N . VAL A 1 91 ? 13.017 4.533 -23.793 1.00 95.69 91 VAL A N 1
ATOM 739 C CA . VAL A 1 91 ? 14.408 5.012 -23.897 1.00 95.69 91 VAL A CA 1
ATOM 740 C C . VAL A 1 91 ? 15.343 3.891 -24.357 1.00 95.69 91 VAL A C 1
ATOM 742 O O . VAL A 1 91 ? 16.163 4.109 -25.246 1.00 95.69 91 VAL A O 1
ATOM 745 N N . LYS A 1 92 ? 15.196 2.673 -23.819 1.00 94.75 92 LYS A N 1
ATOM 746 C CA . LYS A 1 92 ? 16.005 1.512 -24.235 1.00 94.75 92 LYS A CA 1
ATOM 747 C C . LYS A 1 92 ? 15.756 1.128 -25.691 1.00 94.75 92 LYS A C 1
ATOM 749 O O . LYS A 1 92 ? 16.708 0.847 -26.415 1.00 94.75 92 LYS A O 1
ATOM 754 N N . ASP A 1 93 ? 14.501 1.132 -26.128 1.00 95.88 93 ASP A N 1
ATOM 755 C CA . ASP A 1 93 ? 14.148 0.799 -27.510 1.00 95.88 93 ASP A CA 1
ATOM 756 C C . ASP A 1 93 ? 14.674 1.857 -28.497 1.00 95.88 93 ASP A C 1
ATOM 758 O O . ASP A 1 93 ? 15.217 1.510 -29.547 1.00 95.88 93 ASP A O 1
ATOM 762 N N . GLN A 1 94 ? 14.606 3.143 -28.132 1.00 96.88 94 GLN A N 1
ATOM 763 C CA . GLN A 1 94 ? 15.206 4.232 -28.911 1.00 96.88 94 GLN A CA 1
ATOM 764 C C . GLN A 1 94 ? 16.737 4.150 -28.950 1.00 96.88 94 GLN A C 1
ATOM 766 O O . GLN A 1 94 ? 17.320 4.358 -30.011 1.00 96.88 94 GLN A O 1
ATOM 771 N N . GLY A 1 95 ? 17.383 3.795 -27.836 1.00 96.38 95 GLY A N 1
ATOM 772 C CA . GLY A 1 95 ? 18.832 3.581 -27.779 1.00 96.38 95 GLY A CA 1
ATOM 773 C C . GLY A 1 95 ? 19.297 2.491 -28.745 1.00 96.38 95 GLY A C 1
ATOM 774 O O . GLY A 1 95 ? 20.205 2.720 -29.537 1.00 96.38 95 GLY A O 1
ATOM 775 N N . LYS A 1 96 ? 18.600 1.348 -28.780 1.00 97.00 96 LYS A N 1
ATOM 776 C CA . LYS A 1 96 ? 18.896 0.262 -29.734 1.00 97.00 96 LYS A CA 1
ATOM 777 C C . LYS A 1 96 ? 18.737 0.695 -31.190 1.00 97.00 96 LYS A C 1
ATOM 779 O O . LYS A 1 96 ? 19.528 0.304 -32.046 1.00 97.00 96 LYS A O 1
ATOM 784 N N . LEU A 1 97 ? 17.696 1.477 -31.487 1.00 97.44 97 LEU A N 1
ATOM 785 C CA . LEU A 1 97 ? 17.493 2.010 -32.832 1.00 97.44 97 LEU A CA 1
ATOM 786 C C . LEU A 1 97 ? 18.635 2.954 -33.224 1.00 97.44 97 LEU A C 1
ATOM 788 O O . LEU A 1 97 ? 19.137 2.865 -34.340 1.00 97.44 97 LEU A O 1
ATOM 792 N N . PHE A 1 98 ? 19.054 3.826 -32.307 1.00 97.81 98 PHE A N 1
ATOM 793 C CA . PHE A 1 98 ? 20.167 4.742 -32.525 1.00 97.81 98 PHE A CA 1
ATOM 794 C C . PHE A 1 98 ? 21.483 3.997 -32.785 1.00 97.81 98 PHE A C 1
ATOM 796 O O . PHE A 1 98 ? 22.153 4.291 -33.769 1.00 97.81 98 PHE A O 1
ATOM 803 N N . GLU A 1 99 ? 21.816 2.993 -31.969 1.00 98.00 99 GLU A N 1
ATOM 804 C CA . GLU A 1 99 ? 23.013 2.156 -32.153 1.00 98.00 99 GLU A CA 1
ATOM 805 C C . GLU A 1 99 ? 23.027 1.474 -33.526 1.00 98.00 99 GLU A C 1
ATOM 807 O O . GLU A 1 99 ? 24.036 1.504 -34.231 1.00 98.00 99 GLU A O 1
ATOM 812 N N . ARG A 1 100 ? 21.884 0.916 -33.945 1.00 97.88 100 ARG A N 1
ATOM 813 C CA . ARG A 1 100 ? 21.739 0.307 -35.271 1.00 97.88 100 ARG A CA 1
ATOM 814 C C . ARG A 1 100 ? 21.964 1.322 -36.392 1.00 97.88 100 ARG A C 1
ATOM 816 O O . ARG A 1 100 ? 22.733 1.045 -37.304 1.00 97.88 100 ARG A O 1
ATOM 823 N N . LEU A 1 101 ? 21.314 2.485 -36.319 1.00 97.50 101 LEU A N 1
ATOM 824 C CA . LEU A 1 101 ? 21.458 3.535 -37.331 1.00 97.50 101 LEU A CA 1
ATOM 825 C C . LEU A 1 101 ? 22.894 4.066 -37.402 1.00 97.50 101 LEU A C 1
ATOM 827 O O . LEU A 1 101 ? 23.390 4.312 -38.497 1.00 97.50 101 LEU A O 1
ATOM 831 N N . SER A 1 102 ? 23.565 4.207 -36.256 1.00 97.50 102 SER A N 1
ATOM 832 C CA . SER A 1 102 ? 24.976 4.597 -36.199 1.00 97.50 102 SER A CA 1
ATOM 833 C C . SER A 1 102 ? 25.859 3.561 -36.893 1.00 97.50 102 SER A C 1
ATOM 835 O O . SER A 1 102 ? 26.676 3.925 -37.731 1.00 97.50 102 SER A O 1
ATOM 837 N N . SER A 1 103 ? 25.648 2.270 -36.617 1.00 97.38 103 SER A N 1
ATOM 838 C CA . SER A 1 103 ? 26.402 1.193 -37.264 1.00 97.38 103 SER A CA 1
ATOM 839 C C . SER A 1 103 ? 26.164 1.140 -38.777 1.00 97.38 103 SER A C 1
ATOM 841 O O . SER A 1 103 ? 27.120 1.000 -39.539 1.00 97.38 103 SER A O 1
ATOM 843 N N . ASP A 1 104 ? 24.913 1.286 -39.223 1.00 97.25 104 ASP A N 1
ATOM 844 C CA . ASP A 1 104 ? 24.565 1.325 -40.649 1.00 97.25 104 ASP A CA 1
ATOM 845 C C . ASP A 1 104 ? 25.221 2.534 -41.348 1.00 97.25 104 ASP A C 1
ATOM 847 O O . ASP A 1 104 ? 25.721 2.416 -42.473 1.00 97.25 104 ASP A O 1
ATOM 851 N N . TYR A 1 105 ? 25.264 3.686 -40.671 1.00 96.75 105 TYR A N 1
ATOM 852 C CA . TYR A 1 105 ? 25.920 4.900 -41.156 1.00 96.75 105 TYR A CA 1
ATOM 853 C C . TYR A 1 105 ? 27.442 4.736 -41.270 1.00 96.75 105 TYR A C 1
ATOM 855 O O . TYR A 1 105 ? 28.004 5.069 -42.314 1.00 96.75 105 TYR A O 1
ATOM 863 N N . ASP A 1 106 ? 28.100 4.153 -40.263 1.00 96.94 106 ASP A N 1
ATOM 864 C CA . ASP A 1 106 ? 29.543 3.879 -40.284 1.00 96.94 106 A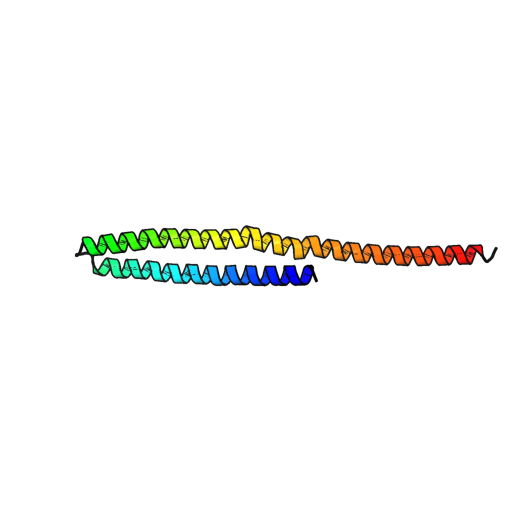SP A CA 1
ATOM 865 C C . ASP A 1 106 ? 29.923 2.937 -41.439 1.00 96.94 106 ASP A C 1
ATOM 867 O O . ASP A 1 106 ? 30.894 3.174 -42.164 1.00 96.94 106 ASP A O 1
ATOM 871 N N . ILE A 1 107 ? 29.110 1.902 -41.686 1.00 96.38 107 ILE A N 1
ATOM 872 C CA . ILE A 1 107 ? 29.287 0.989 -42.825 1.00 96.38 107 ILE A CA 1
ATOM 873 C C . ILE A 1 107 ? 29.151 1.741 -44.157 1.00 96.38 107 ILE A C 1
ATOM 875 O O . ILE A 1 107 ? 29.929 1.505 -45.087 1.00 96.38 107 ILE A O 1
ATOM 879 N N . ALA A 1 108 ? 28.162 2.629 -44.282 1.00 95.69 108 ALA A N 1
ATOM 880 C CA . ALA A 1 108 ? 27.955 3.416 -45.496 1.00 95.69 108 ALA A CA 1
ATOM 881 C C . ALA A 1 108 ? 29.118 4.388 -45.758 1.00 95.69 108 ALA A C 1
ATOM 883 O O . ALA A 1 108 ? 29.576 4.505 -46.898 1.00 95.69 108 ALA A O 1
ATOM 884 N N . LEU A 1 109 ? 29.631 5.031 -44.706 1.00 94.50 109 LEU A N 1
ATOM 885 C CA . LEU A 1 109 ? 30.817 5.887 -44.748 1.00 94.50 109 LEU A CA 1
ATOM 886 C C . LEU A 1 109 ? 32.053 5.124 -45.220 1.00 94.50 109 LEU A C 1
ATOM 888 O O . LEU A 1 109 ? 32.737 5.585 -46.134 1.00 94.50 109 LEU A O 1
ATOM 892 N N . GLN A 1 110 ? 32.308 3.942 -44.654 1.00 94.06 110 GLN A N 1
ATOM 893 C CA . GLN A 1 110 ? 33.450 3.113 -45.036 1.00 94.06 110 GLN A CA 1
ATOM 894 C C . GLN A 1 110 ? 33.385 2.723 -46.519 1.00 94.06 110 GLN A C 1
ATOM 896 O O . GLN A 1 110 ? 34.352 2.912 -47.256 1.00 94.06 110 GLN A O 1
ATOM 901 N N . LYS A 1 111 ? 32.213 2.274 -46.991 1.00 92.75 111 LYS A N 1
ATOM 902 C CA . LYS A 1 111 ? 31.995 1.961 -48.413 1.00 92.75 111 LYS A CA 1
ATOM 903 C C . LYS A 1 111 ? 32.236 3.171 -49.320 1.00 92.75 111 LYS A C 1
ATOM 905 O O . LYS A 1 111 ? 32.818 3.020 -50.391 1.00 92.75 111 LYS A O 1
ATOM 910 N N . ASN A 1 112 ? 31.788 4.359 -48.911 1.00 92.88 112 ASN A N 1
ATOM 911 C CA . ASN A 1 112 ? 31.985 5.592 -49.675 1.00 92.88 112 ASN A CA 1
ATOM 912 C C . ASN A 1 112 ? 33.474 5.979 -49.759 1.00 92.88 112 ASN A C 1
ATOM 914 O O . ASN A 1 112 ? 33.984 6.284 -50.842 1.00 92.88 112 ASN A O 1
ATOM 918 N N . ALA A 1 113 ? 34.187 5.897 -48.634 1.00 92.00 113 ALA A N 1
ATOM 919 C CA . ALA A 1 113 ? 35.619 6.161 -48.579 1.00 92.00 113 ALA A CA 1
ATOM 920 C C . ALA A 1 113 ? 36.413 5.194 -49.471 1.00 92.00 113 ALA A C 1
ATOM 922 O O . ALA A 1 113 ? 37.315 5.623 -50.190 1.00 92.00 113 ALA A O 1
ATOM 923 N N . ASP A 1 114 ? 36.061 3.908 -49.467 1.00 89.69 114 ASP A N 1
ATOM 924 C CA . ASP A 1 114 ? 36.744 2.898 -50.277 1.00 89.69 114 ASP A CA 1
ATOM 925 C C . ASP A 1 114 ? 36.467 3.073 -51.779 1.00 89.69 114 ASP A C 1
ATOM 927 O O . ASP A 1 114 ? 37.402 2.996 -52.579 1.00 89.69 114 ASP A O 1
ATOM 931 N N . ALA A 1 115 ? 35.234 3.422 -52.166 1.00 84.06 115 ALA A N 1
ATOM 932 C CA . ALA A 1 115 ? 34.886 3.750 -53.554 1.00 84.06 115 ALA A CA 1
ATOM 933 C C . ALA A 1 115 ? 35.624 4.997 -54.078 1.00 84.06 115 ALA A C 1
ATOM 935 O O . ALA A 1 115 ? 36.001 5.054 -55.247 1.00 84.06 115 ALA A O 1
ATOM 936 N N . SER A 1 116 ? 35.868 5.986 -53.212 1.00 70.50 116 SER A N 1
ATOM 937 C CA . SER A 1 116 ? 36.624 7.195 -53.566 1.00 70.50 116 SER A CA 1
ATOM 938 C C . SER A 1 116 ? 38.119 6.929 -53.785 1.00 70.50 116 SER A C 1
ATOM 940 O O . SER A 1 116 ? 38.761 7.680 -54.509 1.00 70.50 116 SER A O 1
ATOM 942 N N . LYS A 1 117 ? 38.679 5.859 -53.199 1.00 71.38 117 LYS A N 1
ATOM 943 C CA . LYS A 1 117 ? 40.078 5.434 -53.413 1.00 71.38 117 LYS A CA 1
ATOM 944 C C . LYS A 1 117 ? 40.276 4.603 -54.683 1.00 71.38 117 LYS A C 1
ATOM 946 O O . LYS A 1 117 ? 41.412 4.395 -55.092 1.00 71.38 117 LYS A O 1
ATOM 951 N N . THR A 1 118 ? 39.196 4.080 -55.270 1.00 58.56 118 THR A N 1
ATOM 952 C CA . THR A 1 118 ? 39.236 3.235 -56.479 1.00 58.56 118 THR A CA 1
ATOM 953 C C . THR A 1 118 ? 39.042 4.025 -57.782 1.00 58.56 118 THR A C 1
ATOM 955 O O . THR A 1 118 ? 38.814 3.426 -58.832 1.00 58.56 118 THR A O 1
ATOM 958 N N . LYS A 1 119 ? 39.131 5.358 -57.723 1.00 49.22 119 LYS A N 1
ATOM 959 C CA . LYS A 1 119 ? 39.015 6.290 -58.851 1.00 49.22 119 LYS A CA 1
ATOM 960 C C . LYS A 1 119 ? 40.331 7.023 -59.070 1.00 49.22 119 LYS A C 1
ATOM 962 O O . LYS A 1 119 ? 40.643 7.275 -60.252 1.00 49.22 119 LYS A O 1
#

Foldseek 3Di:
DVLVVLVVVLVVLVVCLVVLVVVLVVLVVVLVVLQVVLVVCPVPPVSNVVSVVVSVVSVVVSVVSVVVSVCSVVPVSVVSVCCNPPVVVVVVVVVVVVVVVVVVVVVVVVVVVVVVVVD

Radius of gyration: 30.19 Å; chains: 1; bounding box: 66×15×92 Å

InterPro domains:
  IPR004148 BAR domain [PF16746] (2-119)
  IPR027267 AH/BAR domain superfamily [G3DSA:1.20.1270.60] (1-119)
  IPR027267 AH/BAR domain superfamily [SSF103657] (2-119)
  IPR045258 ArfGAP ACAP1/2/3-like [PTHR23180] (2-118)

pLDDT: mean 95.51, std 6.81, range [49.22, 98.5]

Secondary structure (DSSP, 8-state):
-HHHHHHHHHHHHHHHHHHHHHHHHHHHHHHHHHHHHHHTTTT-HHHHHHHHHHHHHHHHHHHHHHHHHHHHIIIIIHHHHHIIIIIIHHHHHHHHHHHHHHHHHHHHHHHHHHHHHT-

Sequence (119 aa):
MLEDRLEQMSKSCNAVINIGKTFVQEFQKFLKSIYDVRELFASDEVTFKSLAKFGEYLSEIQALFSSLFEQTSNSVLRTLTRMLKEDIRKVKDQGKLFERLSSDYDIALQKNADASKTK